Protein AF-A0A924ZSY1-F1 (afdb_monomer_lite)

Radius of gyration: 15.69 Å; chains: 1; bounding box: 46×29×43 Å

Secondary structure (DSSP, 8-state):
-EEEEE----B-TT-HHHHHHHHHHHHHHTTTEEEEEEES--BS----S--TT-HHHHHHHHHHHHHHHTT-EEEEE--SSSTT--HHHHHTTT-EEPPSSEEEEETTEEEEE--SGGG-TT-HHHHHHHHHHT-HHHHHHHHT--

Sequence (146 aa):
MKTLFISDLHLANDQPRLTEGFLALIDRYGSEINTLYILGDWFESWVGDDDDDDPWLNTITEPLKTLKARGVSIWVQHGNRDFVLGQDFLDRFGGQLLPERITLVEHGVSLRIEHGDALCLSDAGYQAFRKMSRDPAWQATALAQP

Foldseek 3Di:
DDEEEEEQLQDDPVCVVSLVVLVVVCVVCLVPAQEYEYAENNHVADQALPPPDPPVLVSNQVSLLVSVVVNRAYEYEYDPRYLRPDVNSVVSNVYYYDDQWDWDQDPNDIDIGHSCLVVVVVPPVSVVVVVQCNDPVSSVVSSPDD

Structure (mmCIF, N/CA/C/O backbone):
data_AF-A0A924ZSY1-F1
#
_entry.id   AF-A0A924ZSY1-F1
#
loop_
_atom_site.group_PDB
_atom_site.id
_atom_site.type_symbol
_atom_site.label_atom_id
_atom_site.label_alt_id
_atom_site.label_comp_id
_atom_site.label_asym_id
_atom_site.label_entity_id
_atom_site.label_seq_id
_atom_site.pdbx_PDB_ins_code
_atom_site.Cartn_x
_atom_site.Cartn_y
_atom_site.Cartn_z
_atom_site.occupancy
_atom_site.B_iso_or_equiv
_atom_site.auth_seq_id
_atom_site.auth_comp_id
_atom_site.auth_asym_id
_atom_site.auth_atom_id
_atom_site.pdbx_PDB_model_num
ATOM 1 N N . MET A 1 1 ? -16.532 2.337 13.299 1.00 75.69 1 MET A N 1
ATOM 2 C CA . MET A 1 1 ? -15.052 2.259 13.313 1.00 75.69 1 MET A CA 1
ATOM 3 C C . MET A 1 1 ? -14.541 2.960 12.060 1.00 75.69 1 MET A C 1
ATOM 5 O O . MET A 1 1 ? -15.334 3.089 11.134 1.00 75.69 1 MET A O 1
ATOM 9 N N . LYS A 1 2 ? -13.304 3.474 12.039 1.00 92.50 2 LYS A N 1
ATOM 10 C CA . LYS A 1 2 ? -12.791 4.245 10.894 1.00 92.50 2 LYS A CA 1
ATOM 11 C C . LYS A 1 2 ? -11.785 3.439 10.076 1.00 92.50 2 LYS A C 1
ATOM 13 O O . LYS A 1 2 ? -10.878 2.831 10.640 1.00 92.50 2 LYS A O 1
ATOM 18 N N . THR A 1 3 ? -11.935 3.529 8.762 1.00 95.19 3 THR A N 1
ATOM 19 C CA . THR A 1 3 ? -10.995 3.021 7.765 1.00 95.19 3 THR A CA 1
ATOM 20 C C . THR A 1 3 ? -10.256 4.210 7.160 1.00 95.19 3 THR A C 1
ATOM 22 O O . THR A 1 3 ? -10.891 5.203 6.799 1.00 95.19 3 THR A O 1
ATOM 25 N N . LEU A 1 4 ? -8.931 4.126 7.069 1.00 97.06 4 LEU A N 1
ATOM 26 C CA . LEU A 1 4 ? -8.082 5.145 6.459 1.00 97.06 4 LEU A CA 1
ATOM 27 C C . LEU A 1 4 ? -7.490 4.613 5.156 1.00 97.06 4 LEU A C 1
ATOM 29 O O . LEU A 1 4 ? -6.920 3.527 5.142 1.00 97.06 4 LEU A O 1
ATOM 33 N N . PHE A 1 5 ? -7.625 5.390 4.086 1.00 97.62 5 PHE A N 1
ATOM 34 C CA . PHE A 1 5 ? -7.031 5.121 2.780 1.00 97.62 5 PHE A CA 1
ATOM 35 C C . PHE A 1 5 ? -5.994 6.207 2.486 1.00 97.62 5 PHE A C 1
ATOM 37 O O . PHE A 1 5 ? -6.306 7.392 2.621 1.00 97.62 5 PHE A O 1
ATOM 44 N N . ILE A 1 6 ? -4.783 5.806 2.107 1.00 98.50 6 ILE A N 1
ATOM 45 C CA . ILE A 1 6 ? -3.685 6.686 1.681 1.00 98.50 6 ILE A CA 1
ATOM 46 C C . ILE A 1 6 ? -3.029 6.109 0.418 1.00 98.50 6 ILE A C 1
ATOM 48 O O . ILE A 1 6 ? -3.098 4.902 0.212 1.00 98.50 6 ILE A O 1
ATOM 52 N N . SER A 1 7 ? -2.398 6.936 -0.409 1.00 98.44 7 SER A N 1
ATOM 53 C CA . SER A 1 7 ? -1.639 6.535 -1.608 1.00 98.44 7 SER A CA 1
ATOM 54 C C . SER A 1 7 ? -0.699 7.664 -2.025 1.00 98.44 7 SER A C 1
ATOM 56 O O . SER A 1 7 ? -0.848 8.780 -1.519 1.00 98.44 7 SER A O 1
ATOM 58 N N . ASP A 1 8 ? 0.230 7.384 -2.942 1.00 98.38 8 ASP A N 1
ATOM 59 C CA . ASP A 1 8 ? 1.069 8.401 -3.599 1.00 98.38 8 ASP A CA 1
ATOM 60 C C . ASP A 1 8 ? 1.885 9.229 -2.589 1.00 98.38 8 ASP A C 1
ATOM 62 O O . ASP A 1 8 ? 1.954 10.461 -2.633 1.00 98.38 8 ASP A O 1
ATOM 66 N N . LEU A 1 9 ? 2.475 8.532 -1.614 1.00 98.38 9 LEU A N 1
ATOM 67 C CA . LEU A 1 9 ? 3.321 9.140 -0.587 1.00 98.38 9 LEU A CA 1
ATOM 68 C C . LEU A 1 9 ? 4.739 9.378 -1.096 1.00 98.38 9 LEU A C 1
ATOM 70 O O . LEU A 1 9 ? 5.374 10.331 -0.645 1.00 98.38 9 LEU A O 1
ATOM 74 N N . HIS A 1 10 ? 5.222 8.515 -1.996 1.00 98.12 10 HIS A N 1
ATOM 75 C CA . HIS A 1 10 ? 6.565 8.588 -2.572 1.00 98.12 10 HIS A CA 1
ATOM 76 C C . HIS A 1 10 ? 7.667 8.696 -1.505 1.00 98.12 10 HIS A C 1
ATOM 78 O O . HIS A 1 10 ? 8.574 9.523 -1.601 1.00 98.12 10 HIS A O 1
ATOM 84 N N . LEU A 1 11 ? 7.574 7.888 -0.443 1.00 98.31 11 LEU A N 1
ATOM 85 C CA . LEU A 1 11 ? 8.559 7.892 0.635 1.00 98.31 11 LEU A CA 1
ATOM 86 C C . LEU A 1 11 ? 9.954 7.575 0.081 1.00 98.31 11 LEU A C 1
ATOM 88 O O . LEU A 1 11 ? 10.140 6.594 -0.640 1.00 98.31 11 LEU A O 1
ATOM 92 N N . ALA A 1 12 ? 10.928 8.407 0.448 1.00 96.06 12 ALA A N 1
ATOM 93 C CA . ALA A 1 12 ? 12.333 8.242 0.100 1.00 96.06 12 ALA A CA 1
ATOM 94 C C . ALA A 1 12 ? 13.227 8.780 1.228 1.00 96.06 12 ALA A C 1
ATOM 96 O O . ALA A 1 12 ? 12.885 9.775 1.879 1.00 96.06 12 ALA A O 1
ATOM 97 N N . ASN A 1 13 ? 14.374 8.136 1.452 1.00 94.25 13 ASN A N 1
ATOM 98 C CA . ASN A 1 13 ? 15.319 8.500 2.515 1.00 94.25 13 ASN A CA 1
ATOM 99 C C . ASN A 1 13 ? 15.901 9.917 2.321 1.00 94.25 13 ASN A C 1
ATOM 101 O O . ASN A 1 13 ? 16.115 10.660 3.277 1.00 94.25 13 ASN A O 1
ATOM 105 N N . ASP A 1 14 ? 16.087 10.339 1.069 1.00 95.56 14 ASP A N 1
ATOM 106 C CA . ASP A 1 14 ? 16.554 11.681 0.703 1.00 95.56 14 ASP A CA 1
ATOM 107 C C . ASP A 1 14 ? 15.450 12.759 0.742 1.00 95.56 14 ASP A C 1
ATOM 109 O O . ASP A 1 14 ? 15.733 13.950 0.584 1.00 95.56 14 ASP A O 1
ATOM 113 N N . GLN A 1 15 ? 14.201 12.370 1.023 1.00 96.00 15 GLN A N 1
ATOM 114 C CA . GLN A 1 15 ? 13.044 13.256 1.173 1.00 96.00 15 GLN A CA 1
ATOM 115 C C . GLN A 1 15 ? 12.402 13.114 2.568 1.00 96.00 15 GLN A C 1
ATOM 117 O O . GLN A 1 15 ? 11.226 12.753 2.692 1.00 96.00 15 GLN A O 1
ATOM 122 N N . PRO A 1 16 ? 13.126 13.453 3.655 1.00 96.00 16 PRO A N 1
ATOM 123 C CA . PRO A 1 16 ? 12.701 13.183 5.033 1.00 96.00 16 PRO A CA 1
ATOM 124 C C . PRO A 1 16 ? 11.337 13.786 5.384 1.00 96.00 16 PRO A C 1
ATOM 126 O O . PRO A 1 16 ? 10.556 13.174 6.109 1.00 96.00 16 PRO A O 1
ATOM 129 N N . ARG A 1 17 ? 10.990 14.937 4.794 1.00 97.94 17 ARG A N 1
ATOM 130 C CA . ARG A 1 17 ? 9.693 15.599 4.994 1.00 97.94 17 ARG A CA 1
ATOM 131 C C . ARG A 1 17 ? 8.495 14.709 4.627 1.00 97.94 17 ARG A C 1
ATOM 133 O O . ARG A 1 17 ? 7.443 14.836 5.251 1.00 97.94 17 ARG A O 1
ATOM 140 N N . LEU A 1 18 ? 8.623 13.840 3.620 1.00 97.94 18 LEU A N 1
ATOM 141 C CA . LEU A 1 18 ? 7.545 12.923 3.225 1.00 97.94 18 LEU A CA 1
ATOM 142 C C . LEU A 1 18 ? 7.341 11.842 4.290 1.00 97.94 18 LEU A C 1
ATOM 144 O O . LEU A 1 18 ? 6.211 11.589 4.707 1.00 97.94 18 LEU A O 1
ATOM 148 N N . THR A 1 19 ? 8.445 11.298 4.809 1.00 98.12 19 THR A N 1
ATOM 149 C CA . THR A 1 19 ? 8.424 10.349 5.931 1.00 98.12 19 THR A CA 1
ATOM 150 C C . THR A 1 19 ? 7.825 11.005 7.176 1.00 98.12 19 THR A C 1
ATOM 152 O O . THR A 1 19 ? 6.895 10.465 7.765 1.00 98.12 19 THR A O 1
ATOM 155 N N . GLU A 1 20 ? 8.257 12.215 7.537 1.00 98.31 20 GLU A N 1
ATOM 156 C CA . GLU A 1 20 ? 7.688 12.977 8.658 1.00 98.31 20 GLU A CA 1
ATOM 157 C C . GLU A 1 20 ? 6.179 13.215 8.502 1.00 98.31 20 GLU A C 1
ATOM 159 O O . GLU A 1 20 ? 5.425 13.076 9.465 1.00 98.31 20 GLU A O 1
ATOM 164 N N . GLY A 1 21 ? 5.718 13.538 7.289 1.00 98.50 21 GLY A N 1
ATOM 165 C CA . GLY A 1 21 ? 4.296 13.708 6.987 1.00 98.50 21 GLY A CA 1
ATOM 166 C C . GLY A 1 21 ? 3.491 12.423 7.190 1.00 98.50 21 GLY A C 1
ATOM 167 O O . GLY A 1 21 ? 2.420 12.459 7.801 1.00 98.50 21 GLY A O 1
ATOM 168 N N . PHE A 1 22 ? 4.023 11.286 6.736 1.00 98.62 22 PHE A N 1
ATOM 169 C CA . PHE A 1 22 ? 3.429 9.972 6.978 1.00 98.62 22 PHE A CA 1
ATOM 170 C C . PHE A 1 22 ? 3.353 9.654 8.476 1.00 98.62 22 PHE A C 1
ATOM 172 O O . PHE A 1 22 ? 2.284 9.304 8.977 1.00 98.62 22 PHE A O 1
ATOM 179 N N . LEU A 1 23 ? 4.447 9.854 9.213 1.00 98.50 23 LEU A N 1
ATOM 180 C CA . LEU A 1 23 ? 4.499 9.617 10.657 1.00 98.50 23 LEU A CA 1
ATOM 181 C C . LEU A 1 23 ? 3.511 10.503 11.422 1.00 98.50 23 LEU A C 1
ATOM 183 O O . LEU A 1 23 ? 2.783 10.011 12.283 1.00 98.50 23 LEU A O 1
ATOM 187 N N . ALA A 1 24 ? 3.419 11.787 11.070 1.00 98.50 24 ALA A N 1
ATOM 188 C CA . ALA A 1 24 ? 2.460 12.713 11.667 1.00 98.50 24 ALA A CA 1
ATOM 189 C C . ALA A 1 24 ? 1.001 12.308 11.387 1.00 98.50 24 ALA A C 1
ATOM 191 O O . ALA A 1 24 ? 0.125 12.494 12.232 1.00 98.50 24 ALA A O 1
ATOM 192 N N . LEU A 1 25 ? 0.722 11.738 10.212 1.00 97.94 25 LEU A N 1
ATOM 193 C CA . LEU A 1 25 ? -0.593 11.199 9.869 1.00 97.94 25 LEU A CA 1
ATOM 194 C C . LEU A 1 25 ? -0.924 9.949 10.702 1.00 9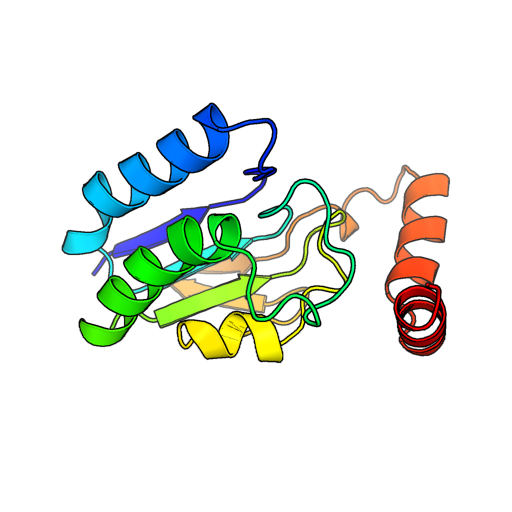7.94 25 LEU A C 1
ATOM 196 O O . LEU A 1 25 ? -2.042 9.854 11.221 1.00 97.94 25 LEU A O 1
ATOM 200 N N . ILE A 1 26 ? 0.033 9.031 10.879 1.00 98.12 26 ILE A N 1
ATOM 201 C CA . ILE A 1 26 ? -0.130 7.850 11.741 1.00 98.12 26 ILE A CA 1
ATOM 202 C C . ILE A 1 26 ? -0.338 8.251 13.204 1.00 98.12 26 ILE A C 1
ATOM 204 O O . ILE A 1 26 ? -1.244 7.721 13.842 1.00 98.12 26 ILE A O 1
ATOM 208 N N . ASP A 1 27 ? 0.430 9.206 13.725 1.00 97.50 27 ASP A N 1
ATOM 209 C CA . ASP A 1 27 ? 0.255 9.723 15.087 1.00 97.50 27 ASP A CA 1
ATOM 210 C C . ASP A 1 27 ? -1.142 10.335 15.276 1.00 97.50 27 ASP A C 1
ATOM 212 O O . ASP A 1 27 ? -1.879 9.988 16.203 1.00 97.50 27 ASP A O 1
ATOM 216 N N . ARG A 1 28 ? -1.566 11.171 14.320 1.00 96.94 28 ARG A N 1
ATOM 217 C CA . ARG A 1 28 ? -2.847 11.879 14.381 1.00 96.94 28 ARG A CA 1
ATOM 218 C C . ARG A 1 28 ? -4.058 10.952 14.347 1.00 96.94 28 ARG A C 1
ATOM 220 O O . ARG A 1 28 ? -4.998 11.169 15.105 1.00 96.94 28 ARG A O 1
ATOM 227 N N . TYR A 1 29 ? -4.081 9.974 13.442 1.00 96.38 29 TYR A N 1
ATOM 228 C CA . TYR A 1 29 ? -5.281 9.163 13.189 1.00 96.38 29 TYR A CA 1
ATOM 229 C C . TYR A 1 29 ? -5.179 7.729 13.700 1.00 96.38 29 TYR A C 1
ATOM 231 O O . TYR A 1 29 ? -6.198 7.050 13.826 1.00 96.38 29 TYR A O 1
ATOM 239 N N . GLY A 1 30 ? -3.978 7.253 14.025 1.00 95.50 30 GLY A N 1
ATOM 240 C CA . GLY A 1 30 ? -3.729 5.861 14.382 1.00 95.50 30 GLY A CA 1
ATOM 241 C C . GLY A 1 30 ? -4.547 5.383 15.578 1.00 95.50 30 GLY A C 1
ATOM 242 O O . GLY A 1 30 ? -4.891 4.203 15.659 1.00 95.50 30 GLY A O 1
ATOM 243 N N . SER A 1 31 ? -4.894 6.273 16.514 1.00 95.44 31 SER A N 1
ATOM 244 C CA . SER A 1 31 ? -5.734 5.941 17.674 1.00 95.44 31 SER A CA 1
ATOM 245 C C . SER A 1 31 ? -7.207 5.670 17.320 1.00 95.44 31 SER A C 1
ATOM 247 O O . SER A 1 31 ? -7.898 4.981 18.068 1.00 95.44 31 SER A O 1
ATOM 249 N N . GLU A 1 32 ? -7.675 6.144 16.163 1.00 96.38 32 GLU A N 1
ATOM 250 C CA . GLU A 1 32 ? -9.093 6.172 15.785 1.00 96.38 32 GLU A CA 1
ATOM 251 C C . GLU A 1 32 ? -9.485 5.129 14.726 1.00 96.38 32 GLU A C 1
ATOM 253 O O . GLU A 1 32 ? -10.678 4.900 14.489 1.00 96.38 32 GLU A O 1
ATOM 258 N N . ILE A 1 33 ? -8.498 4.523 14.063 1.00 97.38 33 ILE A N 1
ATOM 259 C CA . ILE A 1 33 ? -8.709 3.610 12.937 1.00 97.38 33 ILE A CA 1
ATOM 260 C C . ILE A 1 33 ? -8.652 2.146 13.370 1.00 97.38 33 ILE A C 1
ATOM 262 O O . ILE A 1 33 ? -7.949 1.787 14.311 1.00 97.38 33 ILE A O 1
ATOM 266 N N . ASN A 1 34 ? -9.386 1.295 12.655 1.00 97.00 34 ASN A N 1
ATOM 267 C CA . ASN A 1 34 ? -9.261 -0.162 12.748 1.00 97.00 34 ASN A CA 1
ATOM 268 C C . ASN A 1 34 ? -8.604 -0.772 11.502 1.00 97.00 34 ASN A C 1
ATOM 270 O O . ASN A 1 34 ? -8.168 -1.917 11.546 1.00 97.00 34 ASN A O 1
ATOM 274 N N . THR A 1 35 ? -8.540 -0.015 10.405 1.00 97.56 35 THR A N 1
ATOM 275 C CA . THR A 1 35 ? -8.029 -0.484 9.122 1.00 97.56 35 THR A CA 1
ATOM 276 C C . THR A 1 35 ? -7.280 0.643 8.424 1.00 97.56 35 THR A C 1
ATOM 278 O O . THR A 1 35 ? -7.791 1.761 8.326 1.00 97.56 35 THR A O 1
ATOM 281 N N . LEU A 1 36 ? -6.085 0.335 7.932 1.00 98.44 36 LEU A N 1
ATOM 282 C CA . LEU A 1 36 ? -5.257 1.187 7.091 1.00 98.44 36 LEU A CA 1
ATOM 283 C C . LEU A 1 36 ? -5.077 0.504 5.733 1.00 98.44 36 LEU A C 1
ATOM 285 O O . LEU A 1 36 ? -4.611 -0.630 5.671 1.00 98.44 36 LEU A O 1
ATOM 289 N N . TYR A 1 37 ? -5.423 1.208 4.665 1.00 98.44 37 TYR A N 1
ATOM 290 C CA . TYR A 1 37 ? -5.138 0.834 3.287 1.00 98.44 37 TYR A CA 1
ATOM 291 C C . TYR A 1 37 ? -4.100 1.797 2.708 1.00 98.44 37 TYR A C 1
ATOM 293 O O . TYR A 1 37 ? -4.319 3.009 2.709 1.00 98.44 37 TYR A O 1
ATOM 301 N N . ILE A 1 38 ? -3.002 1.251 2.196 1.00 98.69 38 ILE A N 1
ATOM 302 C CA . ILE A 1 38 ? -1.957 1.962 1.456 1.00 98.69 38 ILE A CA 1
ATOM 303 C C . ILE A 1 38 ? -2.082 1.537 -0.011 1.00 98.69 38 ILE A C 1
ATOM 305 O O . ILE A 1 38 ? -1.798 0.392 -0.345 1.00 98.69 38 ILE A O 1
ATOM 309 N N . LEU A 1 39 ? -2.597 2.412 -0.873 1.00 98.38 39 LEU A N 1
ATOM 310 C CA . LEU A 1 39 ? -3.083 2.082 -2.217 1.00 98.38 39 LEU A CA 1
ATOM 311 C C . LEU A 1 39 ? -2.083 2.435 -3.329 1.00 98.38 39 LEU A C 1
ATOM 313 O O . LEU A 1 39 ? -2.428 3.107 -4.301 1.00 98.38 39 LE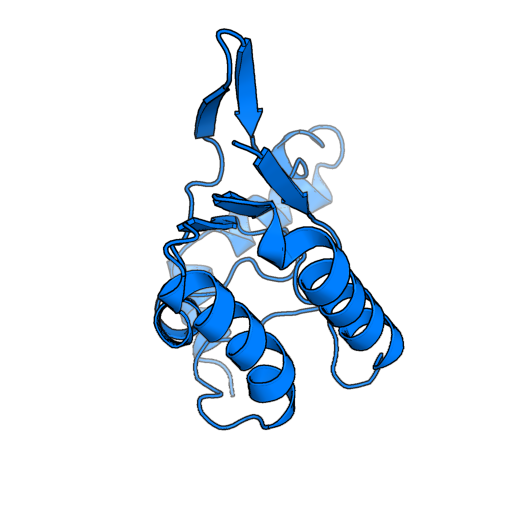U A O 1
ATOM 317 N N . GLY A 1 40 ? -0.851 1.958 -3.178 1.00 98.12 40 GLY A N 1
ATOM 318 C CA . GLY A 1 40 ? 0.217 2.122 -4.160 1.00 98.12 40 GLY A CA 1
ATOM 319 C C . GLY A 1 40 ? 0.999 3.423 -4.046 1.00 98.12 40 GLY A C 1
ATOM 320 O O . GLY A 1 40 ? 0.561 4.381 -3.398 1.00 98.12 40 GLY A O 1
ATOM 321 N N . ASP A 1 41 ? 2.182 3.407 -4.662 1.00 98.38 41 ASP A N 1
ATOM 322 C CA . ASP A 1 41 ? 3.167 4.492 -4.658 1.00 98.38 41 ASP A CA 1
ATOM 323 C C . ASP A 1 41 ? 3.445 4.981 -3.224 1.00 98.38 41 ASP A C 1
ATOM 325 O O . ASP A 1 41 ? 3.521 6.173 -2.912 1.00 98.38 41 ASP A O 1
ATOM 329 N N . TRP A 1 42 ? 3.578 4.013 -2.312 1.00 98.38 42 TRP A N 1
ATOM 330 C CA . TRP A 1 42 ? 3.984 4.259 -0.938 1.00 98.38 42 TRP A CA 1
ATOM 331 C C . TRP A 1 42 ? 5.427 4.750 -0.903 1.00 98.38 42 TRP A C 1
ATOM 333 O O . TRP A 1 42 ? 5.718 5.739 -0.233 1.00 98.38 42 TRP A O 1
ATOM 343 N N . PHE A 1 43 ? 6.298 4.108 -1.678 1.00 98.19 43 PHE A N 1
ATOM 344 C CA . PHE A 1 43 ? 7.701 4.477 -1.842 1.00 98.19 43 PHE A CA 1
ATOM 345 C C . PHE A 1 43 ? 7.952 5.113 -3.214 1.00 98.19 43 PHE A C 1
ATOM 347 O O . PHE A 1 43 ? 7.259 4.813 -4.186 1.00 98.19 43 PHE A O 1
ATOM 354 N N . GLU A 1 44 ? 8.948 5.999 -3.308 1.00 97.06 44 GLU A N 1
ATOM 355 C CA . GLU A 1 44 ? 9.315 6.634 -4.589 1.00 97.06 44 GLU A CA 1
ATOM 356 C C . GLU A 1 44 ? 9.879 5.626 -5.604 1.00 97.06 44 GLU A C 1
ATOM 358 O O . GLU A 1 44 ? 9.703 5.773 -6.819 1.00 97.06 44 GLU A O 1
ATOM 363 N N . SER A 1 45 ? 10.521 4.578 -5.097 1.00 93.94 45 SER A N 1
ATOM 364 C CA . SER A 1 45 ? 10.894 3.374 -5.828 1.00 93.94 45 SER A CA 1
ATOM 365 C C . SER A 1 45 ? 11.038 2.207 -4.851 1.00 93.94 45 SER A C 1
ATOM 367 O O . SER A 1 45 ? 11.338 2.407 -3.674 1.00 93.94 45 SER A O 1
ATOM 369 N N . TRP A 1 46 ? 10.842 0.985 -5.344 1.00 94.56 46 TRP A N 1
ATOM 370 C CA . TRP A 1 46 ? 11.158 -0.237 -4.607 1.00 94.56 46 TRP A CA 1
ATOM 371 C C . TRP A 1 46 ? 11.990 -1.162 -5.488 1.00 94.56 46 TRP A C 1
ATOM 373 O O . TRP A 1 46 ? 11.619 -1.405 -6.637 1.00 94.56 46 TRP A O 1
ATOM 383 N N . VAL A 1 47 ? 13.121 -1.641 -4.972 1.00 88.31 47 VAL A N 1
ATOM 384 C CA . VAL A 1 47 ? 14.084 -2.459 -5.734 1.00 88.31 47 VAL A CA 1
ATOM 385 C C . VAL A 1 47 ? 14.132 -3.916 -5.286 1.00 88.31 47 VAL A C 1
ATOM 387 O O . VAL A 1 47 ? 14.795 -4.711 -5.937 1.00 88.31 47 VAL A O 1
ATOM 390 N N . GLY A 1 48 ? 13.396 -4.272 -4.235 1.00 89.31 48 GLY A N 1
ATOM 391 C CA . GLY A 1 48 ? 13.410 -5.599 -3.634 1.00 89.31 48 GLY A CA 1
ATOM 392 C C . GLY A 1 48 ? 13.179 -5.515 -2.131 1.00 89.31 48 GLY A C 1
ATOM 393 O O . GLY A 1 48 ? 13.296 -4.445 -1.536 1.00 89.31 48 GLY A O 1
ATOM 394 N N . ASP A 1 49 ? 12.804 -6.641 -1.531 1.00 88.44 49 ASP A N 1
ATOM 395 C CA . ASP A 1 49 ? 12.603 -6.761 -0.081 1.00 88.44 49 ASP A CA 1
ATOM 396 C C . ASP A 1 49 ? 13.899 -7.134 0.661 1.00 88.44 49 ASP A C 1
ATOM 398 O O . ASP A 1 49 ? 13.889 -7.265 1.878 1.00 88.44 49 ASP A O 1
ATOM 402 N N . ASP A 1 50 ? 15.008 -7.308 -0.058 1.00 81.38 50 ASP A N 1
ATOM 403 C CA . ASP A 1 50 ? 16.288 -7.833 0.424 1.00 81.38 50 ASP A CA 1
ATOM 404 C C . ASP A 1 50 ? 17.083 -6.872 1.327 1.00 81.38 50 ASP A C 1
ATOM 406 O O . ASP A 1 50 ? 18.106 -7.264 1.894 1.00 81.38 50 ASP A O 1
ATOM 410 N N . ASP A 1 51 ? 16.597 -5.645 1.530 1.00 74.62 51 ASP A N 1
ATOM 411 C CA . ASP A 1 51 ? 17.158 -4.689 2.490 1.00 74.62 51 ASP A CA 1
ATOM 412 C C . ASP A 1 51 ? 16.515 -4.833 3.885 1.00 74.62 51 ASP A C 1
ATOM 414 O O . ASP A 1 51 ? 15.712 -4.016 4.366 1.00 74.62 51 ASP A O 1
ATOM 418 N N . ASP A 1 52 ? 16.855 -5.941 4.546 1.00 64.81 52 ASP A N 1
ATOM 419 C CA . ASP A 1 52 ? 16.304 -6.303 5.855 1.00 64.81 52 ASP A CA 1
ATOM 420 C C . ASP A 1 52 ? 16.717 -5.332 6.983 1.00 64.81 52 ASP A C 1
ATOM 422 O O . ASP A 1 52 ? 15.989 -5.194 7.972 1.00 64.81 52 ASP A O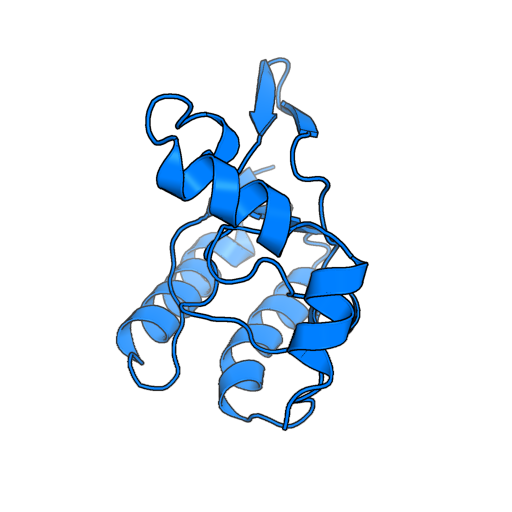 1
ATOM 426 N N . ASP A 1 53 ? 17.822 -4.593 6.820 1.00 72.44 53 ASP A N 1
ATOM 427 C CA . ASP A 1 53 ? 18.475 -3.834 7.897 1.00 72.44 53 ASP A CA 1
ATOM 428 C C . ASP A 1 53 ? 18.536 -2.305 7.691 1.00 72.44 53 ASP A C 1
ATOM 430 O O . ASP A 1 53 ? 19.164 -1.618 8.504 1.00 72.44 53 ASP A O 1
ATOM 434 N N . ASP A 1 54 ? 17.855 -1.726 6.691 1.00 89.12 54 ASP A N 1
ATOM 435 C CA . ASP A 1 54 ? 17.825 -0.263 6.513 1.00 89.12 54 ASP A CA 1
ATOM 436 C C . ASP A 1 54 ? 17.190 0.461 7.733 1.00 89.12 54 ASP A C 1
ATOM 438 O O . ASP A 1 54 ? 15.982 0.330 8.003 1.00 89.12 54 ASP A O 1
ATOM 442 N N . PRO A 1 55 ? 17.960 1.288 8.479 1.00 92.88 55 PRO A N 1
ATOM 443 C CA . PRO A 1 55 ? 17.438 2.065 9.599 1.00 92.88 55 PRO A CA 1
ATOM 444 C C . PRO A 1 55 ? 16.312 3.028 9.209 1.00 92.88 55 PRO A C 1
ATOM 446 O O . PRO A 1 55 ? 15.440 3.297 10.038 1.00 92.88 55 PRO A O 1
ATOM 449 N N . TRP A 1 56 ? 16.301 3.543 7.977 1.00 95.19 56 TRP A N 1
ATOM 450 C CA . TRP A 1 56 ? 15.236 4.418 7.493 1.00 95.19 56 TRP A CA 1
ATOM 451 C C . TRP A 1 56 ? 13.914 3.655 7.360 1.00 95.19 56 TRP A C 1
ATOM 453 O O . TRP A 1 56 ? 12.896 4.113 7.888 1.00 95.19 56 TRP A O 1
ATOM 463 N N . LEU A 1 57 ? 13.922 2.449 6.787 1.00 95.69 57 LEU A N 1
ATOM 464 C CA . LEU A 1 57 ? 12.732 1.591 6.717 1.00 95.69 57 LEU A CA 1
ATOM 465 C C . LEU A 1 57 ? 12.209 1.209 8.111 1.00 95.69 57 LEU A C 1
ATOM 467 O O . LEU A 1 57 ? 10.997 1.111 8.326 1.00 95.69 57 LEU A O 1
ATOM 471 N N . ASN A 1 58 ? 13.092 1.074 9.103 1.00 94.69 58 ASN A N 1
ATOM 472 C CA . ASN A 1 58 ? 12.675 0.864 10.492 1.00 94.69 58 ASN A CA 1
ATOM 473 C C . ASN A 1 58 ? 11.876 2.055 11.051 1.00 94.69 58 ASN A C 1
ATOM 475 O O . ASN A 1 58 ? 10.888 1.846 11.755 1.00 94.69 58 ASN A O 1
ATOM 479 N N . THR A 1 59 ? 12.204 3.299 10.676 1.00 96.56 59 THR A N 1
ATOM 480 C CA . THR A 1 59 ? 11.408 4.473 11.093 1.00 96.56 59 THR A CA 1
ATOM 481 C C . THR A 1 59 ? 9.961 4.424 10.593 1.00 96.56 59 THR A C 1
ATOM 483 O O . THR A 1 59 ? 9.063 4.935 11.260 1.00 96.56 59 THR A O 1
ATOM 486 N N . ILE A 1 60 ? 9.728 3.769 9.453 1.00 97.31 60 ILE A N 1
ATOM 487 C CA . ILE A 1 60 ? 8.419 3.627 8.808 1.00 97.31 60 ILE A CA 1
ATOM 488 C C . ILE A 1 60 ? 7.652 2.427 9.380 1.00 97.31 60 ILE A C 1
ATOM 490 O O . ILE A 1 60 ? 6.449 2.520 9.634 1.00 97.31 60 ILE A O 1
ATOM 494 N N . THR A 1 61 ? 8.333 1.302 9.611 1.00 97.12 61 THR A N 1
ATOM 495 C CA . THR A 1 61 ? 7.693 0.045 10.033 1.00 97.12 61 THR A CA 1
ATOM 496 C C . THR A 1 61 ? 7.359 -0.013 11.528 1.00 97.12 61 THR A C 1
ATOM 498 O O . THR A 1 61 ? 6.341 -0.604 11.890 1.00 97.12 61 THR A O 1
ATOM 501 N N . GLU A 1 62 ? 8.126 0.628 12.417 1.00 97.44 62 GLU A N 1
ATOM 502 C CA . GLU A 1 62 ? 7.858 0.612 13.870 1.00 97.44 62 GLU A CA 1
ATOM 503 C C . GLU A 1 62 ? 6.482 1.199 14.277 1.00 97.44 62 GLU A C 1
ATOM 505 O O . GLU A 1 62 ? 5.738 0.563 15.040 1.00 97.44 62 GLU A O 1
ATOM 510 N N . PRO A 1 63 ? 6.046 2.357 13.746 1.00 98.19 63 PRO A N 1
ATOM 511 C CA . PRO A 1 63 ? 4.687 2.853 13.974 1.00 98.19 63 PRO A CA 1
ATOM 512 C C . PRO A 1 63 ? 3.607 1.883 13.476 1.00 98.19 63 PRO A C 1
ATOM 514 O O . PRO A 1 63 ? 2.579 1.706 14.133 1.00 98.19 63 PRO A O 1
ATOM 517 N N . LEU A 1 64 ? 3.842 1.210 12.345 1.00 98.44 64 LEU A N 1
ATOM 518 C CA . LEU A 1 64 ? 2.908 0.229 11.790 1.00 98.44 64 LEU A CA 1
ATOM 519 C C . LEU A 1 64 ? 2.810 -1.028 12.661 1.00 98.44 64 LEU A C 1
ATOM 521 O O . LEU A 1 64 ? 1.699 -1.499 12.910 1.00 98.44 64 LEU A O 1
ATOM 525 N N . LYS A 1 65 ? 3.927 -1.511 13.225 1.00 98.44 65 LYS A N 1
ATOM 526 C CA . LYS A 1 65 ? 3.924 -2.572 14.251 1.00 98.44 65 LYS A CA 1
ATOM 527 C C . LYS A 1 65 ? 3.063 -2.177 15.449 1.00 98.44 65 LYS A C 1
ATOM 529 O O . LYS A 1 65 ? 2.267 -2.980 15.936 1.00 98.44 65 LYS A O 1
ATOM 534 N N . THR A 1 66 ? 3.162 -0.923 15.892 1.00 98.12 66 THR A N 1
ATOM 535 C CA . THR A 1 66 ? 2.352 -0.398 17.003 1.00 98.12 66 THR A CA 1
ATOM 536 C C . THR A 1 66 ? 0.856 -0.384 16.667 1.00 98.12 66 THR A C 1
ATOM 538 O O . THR A 1 66 ? 0.031 -0.766 17.502 1.00 98.12 66 THR A O 1
ATOM 541 N N . LEU A 1 67 ? 0.480 0.003 15.443 1.00 98.31 67 LEU A N 1
ATOM 542 C CA . LEU A 1 67 ? -0.906 -0.105 14.975 1.00 98.31 67 LEU A CA 1
ATOM 543 C C . LEU A 1 67 ? -1.376 -1.563 14.944 1.00 98.31 67 LEU A C 1
ATOM 545 O O . LEU A 1 67 ? -2.445 -1.880 15.473 1.00 98.31 67 LEU A O 1
ATOM 549 N N . LYS A 1 68 ? -0.564 -2.464 14.383 1.00 98.38 68 LYS A N 1
ATOM 550 C CA . LYS A 1 68 ? -0.881 -3.891 14.292 1.00 98.38 68 LYS A CA 1
ATOM 551 C C . LYS A 1 68 ? -1.092 -4.522 15.666 1.00 98.38 68 LYS A C 1
ATOM 553 O O . LYS A 1 68 ? -2.072 -5.238 15.859 1.00 98.38 68 LYS A O 1
ATOM 558 N N . ALA A 1 69 ? -0.234 -4.209 16.639 1.00 98.00 69 ALA A N 1
ATOM 559 C CA . ALA A 1 69 ? -0.346 -4.683 18.020 1.00 98.00 69 ALA A CA 1
ATOM 560 C C . ALA A 1 69 ? -1.655 -4.243 18.702 1.00 98.00 69 ALA A C 1
ATOM 562 O O . ALA A 1 69 ? -2.164 -4.931 19.584 1.00 98.00 69 ALA A O 1
ATOM 563 N N . ARG A 1 70 ? -2.237 -3.120 18.264 1.00 96.81 70 ARG A N 1
ATOM 564 C CA . ARG A 1 70 ? -3.550 -2.635 18.718 1.00 96.81 70 ARG A CA 1
ATOM 565 C C . ARG A 1 70 ? -4.733 -3.262 17.971 1.00 96.81 70 ARG A C 1
ATOM 567 O O . ARG A 1 70 ? -5.876 -2.924 18.267 1.00 96.81 70 ARG A O 1
ATOM 574 N N . GLY A 1 71 ? -4.475 -4.164 17.026 1.00 97.94 71 GLY A N 1
ATOM 575 C CA . GLY A 1 71 ? -5.492 -4.852 16.235 1.00 97.94 71 GLY A CA 1
ATOM 576 C C . GLY A 1 71 ? -5.883 -4.141 14.940 1.00 97.94 71 GLY A C 1
ATOM 577 O O . GLY A 1 71 ? -6.900 -4.503 14.355 1.00 97.94 71 GLY A O 1
ATOM 578 N N . VAL A 1 72 ? -5.112 -3.147 14.482 1.00 98.50 72 VAL A N 1
ATOM 579 C CA . VAL A 1 72 ? -5.359 -2.497 13.186 1.00 98.50 72 VAL A CA 1
ATOM 580 C C . VAL A 1 72 ? -4.978 -3.446 12.047 1.00 98.50 72 VAL A C 1
ATOM 582 O O . VAL A 1 72 ? -3.865 -3.975 12.011 1.00 98.50 72 VAL A O 1
ATOM 585 N N . SER A 1 73 ? -5.887 -3.652 11.097 1.00 98.38 73 SER A N 1
ATOM 586 C CA . SER A 1 73 ? -5.593 -4.345 9.839 1.00 98.38 73 SER A CA 1
ATOM 587 C C . SER A 1 73 ? -4.866 -3.400 8.885 1.00 98.38 73 SER A C 1
ATOM 589 O O . SER A 1 73 ? -5.329 -2.286 8.658 1.00 98.38 73 SER A O 1
ATOM 591 N N . ILE A 1 74 ? -3.737 -3.832 8.325 1.00 98.75 74 ILE A N 1
ATOM 592 C CA . ILE A 1 74 ? -2.924 -3.020 7.414 1.00 98.75 74 ILE A CA 1
ATOM 593 C C . ILE A 1 74 ? -2.849 -3.747 6.079 1.00 98.75 74 ILE A C 1
ATOM 595 O O . ILE A 1 74 ? -2.400 -4.891 6.017 1.00 98.75 74 ILE A O 1
ATOM 599 N N . TRP A 1 75 ? -3.301 -3.075 5.032 1.00 98.62 75 TRP A N 1
ATOM 600 C CA . TRP A 1 75 ? -3.385 -3.601 3.682 1.00 98.62 75 TRP A CA 1
ATOM 601 C C . TRP A 1 75 ? -2.590 -2.712 2.745 1.00 98.62 75 TRP A C 1
ATOM 603 O O . TRP A 1 75 ? -2.726 -1.490 2.799 1.00 98.62 75 TRP A O 1
ATOM 613 N N . VAL A 1 76 ? -1.788 -3.315 1.879 1.00 98.69 76 VAL A N 1
ATOM 614 C CA . VAL A 1 76 ? -0.945 -2.587 0.930 1.00 98.69 76 VAL A CA 1
ATOM 615 C C . VAL A 1 76 ? -1.257 -3.073 -0.472 1.00 98.69 76 VAL A C 1
ATOM 617 O O . VAL A 1 76 ? -1.355 -4.269 -0.703 1.00 98.69 76 VAL A O 1
ATOM 620 N N . GLN A 1 77 ? -1.454 -2.159 -1.407 1.00 98.19 77 GLN A N 1
ATOM 621 C CA . GLN A 1 77 ? -1.588 -2.445 -2.827 1.00 98.19 77 GLN A CA 1
ATOM 622 C C . GLN A 1 77 ? -0.378 -1.859 -3.546 1.00 98.19 77 GLN A C 1
ATOM 624 O O . GLN A 1 77 ? 0.123 -0.812 -3.149 1.00 98.19 77 GLN A O 1
ATOM 629 N N . HIS A 1 78 ? 0.083 -2.527 -4.599 1.00 98.25 78 HIS A N 1
ATOM 630 C CA . HIS A 1 78 ? 1.142 -2.001 -5.457 1.00 98.25 78 HIS A CA 1
ATOM 631 C C . HIS A 1 78 ? 0.692 -0.774 -6.236 1.00 98.25 78 HIS A C 1
ATOM 633 O O . HIS A 1 78 ? -0.402 -0.771 -6.808 1.00 98.25 78 HIS A O 1
ATOM 639 N N . GLY A 1 79 ? 1.585 0.201 -6.347 1.00 97.81 79 GLY A N 1
ATOM 640 C CA . GLY A 1 79 ? 1.510 1.254 -7.343 1.00 97.81 79 GLY A CA 1
ATOM 641 C C . GLY A 1 79 ? 2.328 0.923 -8.586 1.00 97.81 79 GLY A C 1
ATOM 642 O O . GLY A 1 79 ? 2.559 -0.248 -8.921 1.00 97.81 79 GLY A O 1
ATOM 643 N N . ASN A 1 80 ? 2.745 1.959 -9.304 1.00 96.75 80 ASN A N 1
ATOM 644 C CA . ASN A 1 80 ? 3.626 1.845 -10.463 1.00 96.75 80 ASN A CA 1
ATOM 645 C C . ASN A 1 80 ? 5.094 2.157 -10.149 1.00 96.75 80 ASN A C 1
ATOM 647 O O . ASN A 1 80 ? 5.930 2.042 -11.047 1.00 96.75 80 ASN A O 1
ATOM 651 N N . ARG A 1 81 ? 5.420 2.527 -8.907 1.00 95.75 81 ARG A N 1
ATOM 652 C CA . ARG A 1 81 ? 6.799 2.743 -8.430 1.00 95.75 81 ARG A CA 1
ATOM 653 C C . ARG A 1 81 ? 7.322 1.645 -7.519 1.00 95.75 81 ARG A C 1
ATOM 655 O O . ARG A 1 81 ? 8.520 1.377 -7.506 1.00 95.75 81 ARG A O 1
ATOM 662 N N . ASP A 1 82 ? 6.420 0.988 -6.806 1.00 96.06 82 ASP A N 1
ATOM 663 C CA . ASP A 1 82 ? 6.698 -0.025 -5.789 1.00 96.06 82 ASP A CA 1
ATOM 664 C C . ASP A 1 82 ? 6.060 -1.385 -6.133 1.00 96.06 82 ASP A C 1
ATOM 666 O O . ASP A 1 82 ? 5.711 -2.182 -5.269 1.00 96.06 82 ASP A O 1
ATOM 670 N N . PHE A 1 83 ? 5.924 -1.687 -7.428 1.00 94.62 83 PHE A N 1
ATOM 671 C CA . PHE A 1 83 ? 5.266 -2.898 -7.948 1.00 94.62 83 PHE A CA 1
ATOM 672 C C . PHE A 1 83 ? 6.015 -4.218 -7.702 1.00 94.62 83 PHE A C 1
ATOM 674 O O . PHE A 1 83 ? 5.495 -5.279 -8.057 1.00 94.62 83 PHE A O 1
ATOM 681 N N . VAL A 1 84 ? 7.227 -4.161 -7.143 1.00 95.25 84 VAL A N 1
ATOM 682 C CA . VAL A 1 84 ? 7.992 -5.337 -6.690 1.00 95.25 84 VAL A CA 1
ATOM 683 C C . VAL A 1 84 ? 8.043 -5.461 -5.165 1.00 95.25 84 VAL A C 1
ATOM 685 O O . VAL A 1 84 ? 8.721 -6.350 -4.668 1.00 95.25 84 VAL A O 1
ATOM 688 N N . LEU A 1 85 ? 7.323 -4.605 -4.424 1.00 95.56 85 LEU A N 1
ATOM 689 C CA . LEU A 1 85 ? 7.176 -4.710 -2.969 1.00 95.56 85 LEU A CA 1
ATOM 690 C C . LEU A 1 85 ? 6.579 -6.068 -2.594 1.00 95.56 85 LEU A C 1
ATOM 692 O O . LEU A 1 85 ? 5.445 -6.380 -2.961 1.00 95.56 85 LEU A O 1
ATOM 696 N N . GLY A 1 86 ? 7.336 -6.900 -1.899 1.00 95.19 86 GLY A N 1
ATOM 697 C CA . GLY A 1 86 ? 6.926 -8.257 -1.574 1.00 95.19 86 GLY A CA 1
ATOM 698 C C . GLY A 1 86 ? 6.166 -8.354 -0.255 1.00 95.19 86 GLY A C 1
ATOM 699 O O . GLY A 1 86 ? 5.986 -7.391 0.491 1.00 95.19 86 GLY A O 1
ATOM 700 N N . GLN A 1 87 ? 5.673 -9.562 0.023 1.00 96.25 87 GLN A N 1
ATOM 701 C CA . GLN A 1 87 ? 5.043 -9.873 1.306 1.00 96.25 87 GLN A CA 1
ATOM 702 C C . GLN A 1 87 ? 6.083 -9.974 2.435 1.00 96.25 87 GLN A C 1
ATOM 704 O O . GLN A 1 87 ? 5.730 -9.711 3.582 1.00 96.25 87 GLN A O 1
ATOM 709 N N . ASP A 1 88 ? 7.346 -10.272 2.119 1.00 94.94 88 ASP A N 1
ATOM 710 C CA . ASP A 1 88 ? 8.423 -10.422 3.103 1.00 94.94 88 ASP A CA 1
ATOM 711 C C . ASP A 1 88 ? 8.667 -9.098 3.849 1.00 94.94 88 ASP A C 1
ATOM 713 O O . ASP A 1 88 ? 8.701 -9.066 5.084 1.00 94.94 88 ASP A O 1
ATOM 717 N N . PHE A 1 89 ? 8.696 -7.967 3.134 1.00 96.25 89 PHE A N 1
ATOM 718 C CA . PHE A 1 89 ? 8.765 -6.649 3.765 1.00 96.25 89 PHE A CA 1
ATOM 719 C C . PHE A 1 89 ? 7.512 -6.337 4.598 1.00 96.25 89 PHE A C 1
ATOM 721 O O . PHE A 1 89 ? 7.612 -5.807 5.709 1.00 96.25 89 PHE A O 1
ATOM 728 N N . LEU A 1 90 ? 6.317 -6.666 4.094 1.00 97.62 90 LEU A N 1
ATOM 729 C CA . LEU A 1 90 ? 5.054 -6.393 4.796 1.00 97.62 90 LEU A CA 1
ATOM 730 C C . LEU A 1 90 ? 4.912 -7.207 6.091 1.00 97.62 90 LEU A C 1
ATOM 732 O O . LEU A 1 90 ? 4.332 -6.723 7.073 1.00 97.62 90 LEU A O 1
ATOM 736 N N . ASP A 1 91 ? 5.476 -8.413 6.125 1.00 96.94 91 ASP A N 1
ATOM 737 C CA . ASP A 1 91 ? 5.483 -9.285 7.297 1.00 96.94 91 ASP A CA 1
ATOM 738 C C . ASP A 1 91 ? 6.240 -8.660 8.476 1.00 96.94 91 ASP A C 1
ATOM 740 O O . ASP A 1 91 ? 5.850 -8.879 9.629 1.00 96.94 91 ASP A O 1
ATOM 744 N N . ARG A 1 92 ? 7.214 -7.768 8.220 1.00 95.44 92 ARG A N 1
ATOM 745 C CA . ARG A 1 92 ? 7.940 -7.015 9.265 1.00 95.44 92 ARG A CA 1
ATOM 746 C C . ARG A 1 92 ? 7.002 -6.265 10.207 1.00 95.44 92 ARG A C 1
ATOM 748 O O . ARG A 1 92 ? 7.340 -6.079 11.373 1.00 95.44 92 ARG A O 1
ATOM 755 N N . PHE A 1 93 ? 5.831 -5.833 9.742 1.00 97.06 93 PHE A N 1
ATOM 756 C CA . PHE A 1 93 ? 4.834 -5.125 10.555 1.00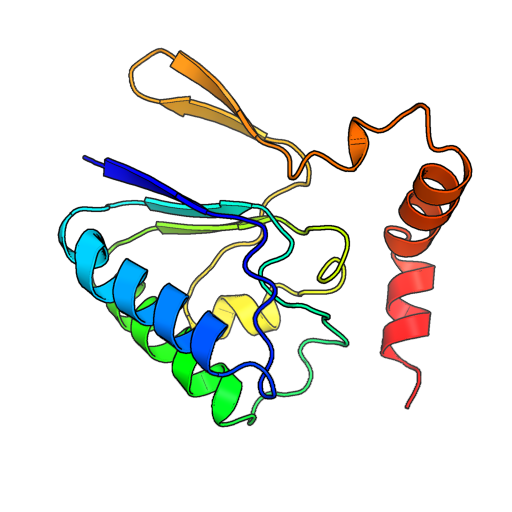 97.06 93 PHE A CA 1
ATOM 757 C C . PHE A 1 93 ? 3.443 -5.777 10.535 1.00 97.06 93 PHE A C 1
ATOM 759 O O . PHE A 1 93 ? 2.484 -5.216 11.070 1.00 97.06 93 PHE A O 1
ATOM 766 N N . GLY A 1 94 ? 3.321 -6.976 9.959 1.00 98.06 94 GLY A N 1
ATOM 767 C CA . GLY A 1 94 ? 2.067 -7.723 9.867 1.00 98.06 94 GLY A CA 1
ATOM 768 C C . GLY A 1 94 ? 1.047 -7.124 8.892 1.00 98.06 94 GLY A C 1
ATOM 769 O O . GLY A 1 94 ? -0.165 -7.243 9.135 1.00 98.06 94 GLY A O 1
ATOM 770 N N . GLY A 1 95 ? 1.524 -6.453 7.841 1.00 98.38 95 GLY A N 1
ATOM 771 C CA . GLY A 1 95 ? 0.720 -6.005 6.707 1.00 98.38 95 GLY A CA 1
ATOM 772 C C . GLY A 1 95 ? 0.388 -7.145 5.743 1.00 98.38 95 GLY A C 1
ATOM 773 O O . GLY A 1 95 ? 0.971 -8.223 5.809 1.00 98.38 95 GLY A O 1
ATOM 774 N N . GLN A 1 96 ? -0.575 -6.924 4.851 1.00 98.50 96 GLN A N 1
ATOM 775 C CA . GLN A 1 96 ? -0.958 -7.902 3.830 1.00 98.50 96 GLN A CA 1
ATOM 776 C C . GLN A 1 96 ? -1.051 -7.251 2.457 1.00 98.50 96 GLN A C 1
ATOM 778 O O . GLN A 1 96 ? -1.689 -6.204 2.304 1.00 98.50 96 GLN A O 1
ATOM 783 N N . LEU A 1 97 ? -0.436 -7.895 1.465 1.00 98.06 97 LEU A N 1
ATOM 784 C CA . LEU A 1 97 ? -0.503 -7.453 0.083 1.00 98.06 97 LEU A CA 1
ATOM 785 C C . LEU A 1 97 ? -1.893 -7.734 -0.503 1.00 98.06 97 LEU A C 1
ATOM 787 O O . LEU A 1 97 ? -2.435 -8.838 -0.406 1.00 98.06 97 LEU A O 1
ATOM 791 N N . LEU A 1 98 ? -2.474 -6.720 -1.130 1.00 97.69 98 LEU A N 1
ATOM 792 C CA . LEU A 1 98 ? -3.752 -6.789 -1.813 1.00 97.69 98 LEU A CA 1
ATOM 793 C C . LEU A 1 98 ? -3.571 -7.116 -3.296 1.00 97.69 98 LEU A C 1
ATOM 795 O O . LEU A 1 98 ? -2.615 -6.659 -3.925 1.00 97.69 98 LEU A O 1
ATOM 799 N N . PRO A 1 99 ? -4.555 -7.802 -3.903 1.00 96.06 99 PRO A N 1
ATOM 800 C CA . PRO A 1 99 ? -4.686 -7.829 -5.348 1.00 96.06 99 PRO A CA 1
ATOM 801 C C . PRO A 1 99 ? -4.767 -6.414 -5.929 1.00 96.06 99 PRO A C 1
ATOM 803 O O . PRO A 1 99 ? -5.290 -5.491 -5.305 1.00 96.06 99 PRO A O 1
ATOM 806 N N . GLU A 1 100 ? -4.352 -6.270 -7.184 1.00 93.56 100 GLU A N 1
ATOM 807 C CA . GLU A 1 100 ? -4.409 -5.012 -7.943 1.00 93.56 100 GLU A CA 1
ATOM 808 C C . GLU A 1 100 ? -5.804 -4.364 -7.990 1.00 93.56 100 GLU A C 1
ATOM 810 O O . GLU A 1 100 ? -5.939 -3.148 -8.114 1.00 93.56 100 GLU A O 1
ATOM 815 N N . ARG A 1 101 ? -6.857 -5.175 -7.890 1.00 95.88 101 ARG A N 1
ATOM 816 C CA . ARG A 1 101 ? -8.225 -4.690 -7.784 1.00 95.88 101 ARG A CA 1
ATOM 817 C C . ARG A 1 101 ? -8.982 -5.498 -6.759 1.00 95.88 101 ARG A C 1
ATOM 819 O O . ARG A 1 101 ? -9.065 -6.721 -6.864 1.00 95.88 101 ARG A O 1
ATOM 826 N N . ILE A 1 102 ? -9.632 -4.794 -5.845 1.00 96.75 102 ILE A N 1
ATOM 827 C CA . ILE A 1 102 ? -10.577 -5.385 -4.905 1.00 96.75 102 ILE A CA 1
ATOM 828 C C . ILE A 1 102 ? -11.879 -4.593 -4.891 1.00 96.75 102 ILE A C 1
ATOM 830 O O . ILE A 1 102 ? -11.955 -3.443 -5.328 1.00 96.75 102 ILE A O 1
ATOM 834 N N . THR A 1 103 ? -12.934 -5.233 -4.403 1.00 97.00 103 THR A N 1
ATOM 835 C CA . THR A 1 103 ? -14.187 -4.561 -4.065 1.00 97.00 103 THR A CA 1
ATOM 836 C C . THR A 1 103 ? -14.434 -4.747 -2.580 1.00 97.00 103 THR A C 1
ATOM 838 O O . THR A 1 103 ? -14.477 -5.877 -2.099 1.00 97.00 103 THR A O 1
ATOM 841 N N . LEU A 1 104 ? -14.571 -3.637 -1.868 1.00 94.44 104 LEU A N 1
ATOM 842 C CA . LEU A 1 104 ? -14.897 -3.588 -0.450 1.00 94.44 104 LEU A CA 1
ATOM 843 C C . LEU A 1 104 ? -16.366 -3.209 -0.283 1.00 94.44 104 LEU A C 1
ATOM 845 O O . LEU A 1 104 ? -16.921 -2.484 -1.107 1.00 94.44 104 LEU A O 1
ATOM 849 N N . VAL A 1 105 ? -16.989 -3.660 0.801 1.00 93.12 105 VAL A N 1
ATOM 850 C CA . VAL A 1 105 ? -18.304 -3.167 1.218 1.00 93.12 105 VAL A CA 1
ATOM 851 C C . VAL A 1 105 ? -18.142 -2.507 2.576 1.00 93.12 105 VAL A C 1
ATOM 853 O O . VAL A 1 105 ? -17.959 -3.182 3.582 1.00 93.12 105 VAL A O 1
ATOM 856 N N . GLU A 1 106 ? -18.219 -1.182 2.597 1.00 87.62 106 GLU A N 1
ATOM 857 C CA . GLU A 1 106 ? -18.038 -0.364 3.794 1.00 87.62 106 GLU A CA 1
ATOM 858 C C . GLU A 1 106 ? -19.335 0.385 4.083 1.00 87.62 106 GLU A C 1
ATOM 860 O O . GLU A 1 106 ? -19.818 1.152 3.253 1.00 87.62 106 GLU A O 1
ATOM 865 N N . HIS A 1 107 ? -19.932 0.154 5.255 1.00 87.25 107 HIS A N 1
ATOM 866 C CA . HIS A 1 107 ? -21.188 0.801 5.670 1.00 87.25 107 HIS A CA 1
ATOM 867 C C . HIS A 1 107 ? -22.330 0.690 4.630 1.00 87.25 107 HIS A C 1
ATOM 869 O O . HIS A 1 107 ? -23.133 1.606 4.471 1.00 87.25 107 HIS A O 1
ATOM 875 N N . GLY A 1 108 ? -22.401 -0.437 3.910 1.00 91.69 108 GLY A N 1
ATOM 876 C CA . GLY A 1 108 ? -23.400 -0.679 2.859 1.00 91.69 108 GLY A CA 1
ATOM 877 C C . GLY A 1 108 ? -23.067 -0.057 1.498 1.00 91.69 108 GLY A C 1
ATOM 878 O O . GLY A 1 108 ? -23.850 -0.202 0.562 1.00 91.69 108 GLY A O 1
ATOM 879 N N . VAL A 1 109 ? -21.911 0.598 1.363 1.00 94.12 109 VAL A N 1
ATOM 880 C CA . VAL A 1 109 ? -21.410 1.154 0.102 1.00 94.12 109 VAL A CA 1
ATOM 881 C C . VAL A 1 109 ? -20.374 0.210 -0.496 1.00 94.12 109 VAL A C 1
ATOM 883 O O . VAL A 1 109 ? -19.410 -0.167 0.165 1.00 94.12 109 VAL A O 1
ATOM 886 N N . SER A 1 110 ? -20.561 -0.154 -1.765 1.00 96.56 110 SER A N 1
ATOM 887 C CA . SER A 1 110 ? -19.570 -0.914 -2.526 1.00 96.56 110 SER A CA 1
ATOM 888 C C . SER A 1 110 ? -18.491 0.029 -3.056 1.00 96.56 110 SER A C 1
ATOM 890 O O . SER A 1 110 ? -18.782 0.917 -3.855 1.00 96.56 110 SER A O 1
ATOM 892 N N . LEU A 1 111 ? -17.249 -0.184 -2.639 1.00 95.62 111 LEU A N 1
ATOM 893 C CA . LEU A 1 111 ? -16.080 0.587 -3.046 1.00 95.62 111 LEU A CA 1
ATOM 894 C C . LEU A 1 111 ? -15.192 -0.285 -3.931 1.00 95.62 111 LEU A C 1
ATOM 896 O O . LEU A 1 111 ? -14.763 -1.357 -3.511 1.00 95.62 111 LEU A O 1
ATOM 900 N N . ARG A 1 112 ? -14.898 0.165 -5.151 1.00 96.12 112 ARG A N 1
ATOM 901 C CA . ARG A 1 112 ? -13.848 -0.438 -5.978 1.00 96.12 112 ARG A CA 1
ATOM 902 C C . ARG A 1 112 ? -12.529 0.249 -5.659 1.00 96.12 112 ARG A C 1
ATOM 904 O O . ARG A 1 112 ? -12.460 1.471 -5.723 1.00 96.12 112 ARG A O 1
ATOM 911 N N . ILE A 1 113 ? -11.519 -0.550 -5.340 1.00 97.25 113 ILE A N 1
ATOM 912 C CA . ILE A 1 113 ? -10.193 -0.081 -4.955 1.00 97.25 113 ILE A CA 1
ATOM 913 C C . ILE A 1 113 ? -9.174 -0.619 -5.959 1.00 97.25 113 ILE A C 1
ATOM 915 O O . ILE A 1 113 ? -9.086 -1.831 -6.171 1.00 97.25 113 ILE A O 1
ATOM 919 N N . GLU A 1 114 ? -8.437 0.291 -6.579 1.00 97.31 114 GLU A N 1
ATOM 920 C CA . GLU A 1 114 ? -7.247 0.053 -7.395 1.00 97.31 114 GLU A CA 1
ATOM 921 C C . GLU A 1 114 ? -6.389 1.325 -7.342 1.00 97.31 114 GLU A C 1
ATOM 923 O O . GLU A 1 114 ? -6.947 2.409 -7.167 1.00 97.31 114 GLU A O 1
ATOM 928 N N . HIS A 1 115 ? -5.071 1.202 -7.500 1.00 97.88 115 HIS A N 1
ATOM 929 C CA . HIS A 1 115 ? -4.150 2.344 -7.489 1.00 97.88 115 HIS A CA 1
ATOM 930 C C . HIS A 1 115 ? -4.543 3.399 -8.541 1.00 97.88 115 HIS A C 1
ATOM 932 O O . HIS A 1 115 ? -4.609 4.589 -8.256 1.00 97.88 115 HIS A O 1
ATOM 938 N N . GLY A 1 116 ? -4.930 2.946 -9.739 1.00 97.25 116 GLY A N 1
ATOM 939 C CA . GLY A 1 116 ? -5.593 3.777 -10.752 1.00 97.25 116 GLY A CA 1
ATOM 940 C C . GLY A 1 116 ? -4.834 3.872 -12.071 1.00 97.25 116 GLY A C 1
ATOM 941 O O . GLY A 1 116 ? -5.443 4.117 -13.110 1.00 97.25 116 GLY A O 1
ATOM 942 N N . ASP A 1 117 ? -3.542 3.568 -12.071 1.00 97.00 117 ASP A N 1
ATOM 943 C CA . ASP A 1 117 ? -2.680 3.509 -13.253 1.00 97.00 117 ASP A CA 1
ATOM 944 C C . ASP A 1 117 ? -3.224 2.579 -14.366 1.00 97.00 117 ASP A C 1
ATOM 946 O O . ASP A 1 117 ? -3.136 2.873 -15.563 1.00 97.00 117 ASP A O 1
ATOM 950 N N . ALA A 1 118 ? -3.887 1.482 -13.984 1.00 95.12 118 ALA A N 1
ATOM 951 C CA . ALA A 1 118 ? -4.564 0.556 -14.895 1.00 95.12 118 ALA A CA 1
ATOM 952 C C . ALA A 1 118 ? -5.729 1.192 -15.685 1.00 95.12 118 ALA A C 1
ATOM 954 O O . ALA A 1 118 ? -6.171 0.639 -16.694 1.00 95.12 118 ALA A O 1
ATOM 955 N N . LEU A 1 119 ? -6.252 2.335 -15.228 1.00 96.69 119 LEU A N 1
ATOM 956 C CA . LEU A 1 119 ? -7.351 3.063 -15.867 1.00 96.69 119 LEU A CA 1
ATOM 957 C C . LEU A 1 119 ? -6.858 4.057 -16.930 1.00 96.69 119 LEU A C 1
ATOM 959 O O . LEU A 1 119 ? -7.655 4.528 -17.744 1.00 96.69 119 LEU A O 1
ATOM 963 N N . CYS A 1 120 ? -5.554 4.340 -16.978 1.00 96.94 120 CYS A N 1
ATOM 964 C CA . CYS A 1 120 ? -4.921 5.255 -17.929 1.00 96.94 120 CYS A CA 1
ATOM 965 C C . CYS A 1 120 ? -4.726 4.602 -19.311 1.00 96.94 120 CYS A C 1
ATOM 967 O O . CYS A 1 120 ? -3.611 4.495 -19.820 1.00 96.94 120 CYS A O 1
ATOM 969 N N . LEU A 1 121 ? -5.817 4.137 -19.928 1.00 96.75 121 LEU A N 1
ATOM 970 C CA . LEU A 1 121 ? -5.793 3.333 -21.161 1.00 96.75 121 LEU A CA 1
ATOM 971 C C . LEU A 1 121 ? -5.295 4.094 -22.400 1.00 96.75 121 LEU A C 1
ATOM 973 O O . LEU A 1 121 ? -4.871 3.472 -23.371 1.00 96.75 121 LEU A O 1
ATOM 977 N N . SER A 1 122 ? -5.351 5.426 -22.375 1.00 98.06 122 SER A N 1
ATOM 978 C CA . SER A 1 122 ? -4.880 6.273 -23.478 1.00 98.06 122 SER A CA 1
ATOM 979 C C . SER A 1 122 ? -3.354 6.390 -23.541 1.00 98.06 122 SER A C 1
ATOM 981 O O . SER A 1 122 ? -2.826 6.776 -24.582 1.00 98.06 122 SER A O 1
ATOM 983 N N . ASP A 1 123 ? -2.640 6.056 -22.463 1.00 97.88 123 ASP A N 1
ATOM 984 C CA . ASP A 1 123 ? -1.178 6.050 -22.444 1.00 97.88 123 ASP A CA 1
ATOM 985 C C . ASP A 1 123 ? -0.650 4.669 -22.855 1.00 97.88 123 ASP A C 1
ATOM 987 O O . ASP A 1 123 ? -0.348 3.804 -22.033 1.00 97.88 123 ASP A O 1
ATOM 991 N N . ALA A 1 124 ? -0.570 4.440 -24.166 1.00 97.50 124 ALA A N 1
ATOM 992 C CA . ALA A 1 124 ? -0.126 3.159 -24.711 1.00 97.50 124 ALA A CA 1
ATOM 993 C C . ALA A 1 124 ? 1.315 2.799 -24.303 1.00 97.50 124 ALA A C 1
ATOM 995 O O . ALA A 1 124 ? 1.622 1.617 -24.138 1.00 97.50 124 ALA A O 1
ATOM 996 N N . GLY A 1 125 ? 2.187 3.801 -24.133 1.00 98.00 125 GLY A N 1
ATOM 997 C CA . GLY A 1 125 ? 3.570 3.593 -23.705 1.00 98.00 125 GLY A CA 1
ATOM 998 C C . GLY A 1 125 ? 3.621 3.082 -22.270 1.00 98.00 125 GLY A C 1
ATOM 999 O O . GLY A 1 125 ? 4.230 2.043 -22.002 1.00 98.00 125 GLY A O 1
ATOM 1000 N N . TYR A 1 126 ? 2.895 3.752 -21.376 1.00 97.62 126 TYR A N 1
ATOM 1001 C CA . TYR A 1 126 ? 2.748 3.316 -19.997 1.00 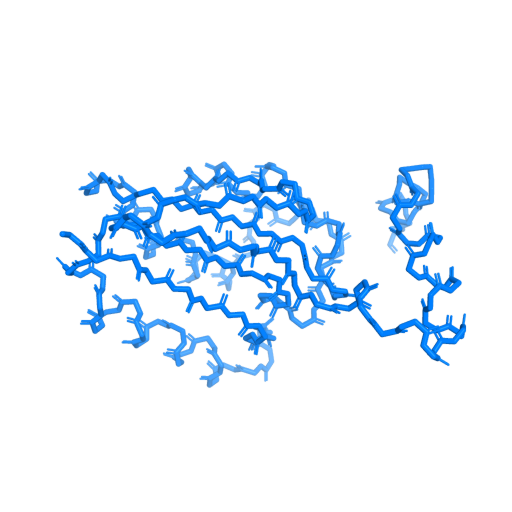97.62 126 TYR A CA 1
ATOM 1002 C C . TYR A 1 126 ? 2.093 1.933 -19.891 1.00 97.62 126 TYR A C 1
ATOM 1004 O O . TYR A 1 126 ? 2.617 1.062 -19.205 1.00 97.62 126 TYR A O 1
ATOM 1012 N N .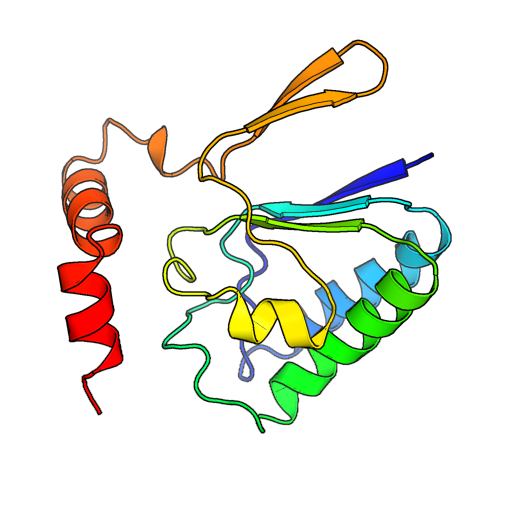 GLN A 1 127 ? 0.995 1.671 -20.609 1.00 98.25 127 GLN A N 1
ATOM 1013 C CA . GLN A 1 127 ? 0.318 0.367 -20.548 1.00 98.25 127 GLN A CA 1
ATOM 1014 C C . GLN A 1 127 ? 1.208 -0.787 -21.046 1.00 98.25 127 GLN A C 1
ATOM 1016 O O . GLN A 1 127 ? 1.134 -1.897 -20.512 1.00 98.25 127 GLN A O 1
ATOM 1021 N N . ALA A 1 128 ? 2.077 -0.541 -22.036 1.00 97.69 128 ALA A N 1
ATOM 1022 C CA . ALA A 1 128 ? 3.070 -1.520 -22.476 1.00 97.69 128 ALA A CA 1
ATOM 1023 C C . ALA A 1 128 ? 4.122 -1.789 -21.388 1.00 97.69 128 ALA A C 1
ATOM 1025 O O . ALA A 1 128 ? 4.395 -2.953 -21.085 1.00 97.69 128 ALA A O 1
ATOM 1026 N N . PHE A 1 129 ? 4.659 -0.732 -20.768 1.00 96.50 129 PHE A N 1
ATOM 1027 C CA . PHE A 1 129 ? 5.580 -0.856 -19.637 1.00 96.50 129 PHE A CA 1
ATOM 1028 C C . PHE A 1 129 ? 4.936 -1.604 -18.469 1.00 96.50 129 PHE A C 1
ATOM 1030 O O . PHE A 1 129 ? 5.502 -2.579 -17.995 1.00 96.50 129 PHE A O 1
ATOM 1037 N N . ARG A 1 130 ? 3.726 -1.219 -18.063 1.00 96.19 130 ARG A N 1
ATOM 1038 C CA . ARG A 1 130 ? 2.970 -1.843 -16.974 1.00 96.19 130 ARG A CA 1
ATOM 1039 C C . ARG A 1 130 ? 2.770 -3.341 -17.191 1.00 96.19 130 ARG A C 1
ATOM 1041 O O . ARG A 1 130 ? 2.934 -4.133 -16.269 1.00 96.19 130 ARG A O 1
ATOM 1048 N N . LYS A 1 131 ? 2.422 -3.756 -18.414 1.00 96.38 131 LYS A N 1
ATOM 1049 C CA . LYS A 1 131 ? 2.284 -5.183 -18.743 1.00 96.38 131 LYS A CA 1
ATOM 1050 C C . LYS A 1 131 ? 3.603 -5.937 -18.546 1.00 96.38 131 LYS A C 1
ATOM 1052 O O . LYS A 1 131 ? 3.579 -7.064 -18.068 1.00 96.38 131 LYS A O 1
ATOM 1057 N N . MET A 1 132 ? 4.722 -5.325 -18.929 1.00 96.38 132 MET A N 1
ATOM 1058 C CA . MET A 1 132 ? 6.058 -5.893 -18.756 1.00 96.38 132 MET A CA 1
ATOM 1059 C C . MET A 1 132 ? 6.478 -5.913 -17.280 1.00 96.38 132 MET A C 1
ATOM 1061 O O . MET A 1 132 ? 6.914 -6.948 -16.795 1.00 96.38 132 MET A O 1
ATOM 1065 N N . SER A 1 133 ? 6.319 -4.808 -16.551 1.00 94.06 133 SER A N 1
ATOM 1066 C CA . SER A 1 133 ? 6.768 -4.673 -15.159 1.00 94.06 133 SER A CA 1
ATOM 1067 C C . SER A 1 133 ? 5.963 -5.514 -14.166 1.00 94.06 133 SER A C 1
ATOM 1069 O O . SER A 1 133 ? 6.444 -5.795 -13.071 1.00 94.06 133 SER A O 1
ATOM 1071 N N . ARG A 1 134 ? 4.755 -5.949 -14.545 1.00 94.12 134 ARG A N 1
ATOM 1072 C CA . ARG A 1 134 ? 3.918 -6.893 -13.786 1.00 94.12 134 ARG A CA 1
ATOM 1073 C C . ARG A 1 134 ? 4.107 -8.358 -14.205 1.00 94.12 134 ARG A C 1
ATOM 1075 O O . ARG A 1 134 ? 3.435 -9.226 -13.653 1.00 94.12 134 ARG A O 1
ATOM 1082 N N . ASP A 1 135 ? 4.979 -8.653 -15.171 1.00 95.31 135 ASP A N 1
ATOM 1083 C CA . ASP A 1 135 ? 5.320 -10.030 -15.542 1.00 95.31 135 ASP A CA 1
ATOM 1084 C C . ASP A 1 135 ? 6.260 -10.641 -14.480 1.00 95.31 135 ASP A C 1
ATOM 1086 O O . ASP A 1 135 ? 7.351 -10.105 -14.265 1.00 95.31 135 ASP A O 1
ATOM 1090 N N . PRO A 1 136 ? 5.896 -11.763 -13.825 1.00 92.81 136 PRO A N 1
ATOM 1091 C CA . PRO A 1 136 ? 6.726 -12.358 -12.778 1.00 92.81 136 PRO A CA 1
ATOM 1092 C C . PRO A 1 136 ? 8.134 -12.759 -13.238 1.00 92.81 136 PRO A C 1
ATOM 1094 O O . PRO A 1 136 ? 9.078 -12.673 -12.457 1.00 92.81 136 PRO A O 1
ATOM 1097 N N . ALA A 1 137 ? 8.307 -13.186 -14.494 1.00 94.81 137 ALA A N 1
ATOM 1098 C CA . ALA A 1 137 ? 9.622 -13.538 -15.025 1.00 94.81 137 ALA A CA 1
ATOM 1099 C C . ALA A 1 137 ? 10.486 -12.289 -15.236 1.00 94.81 137 ALA A C 1
ATOM 1101 O O . ALA A 1 137 ? 11.697 -12.316 -14.995 1.00 94.81 137 ALA A O 1
ATOM 1102 N N . TRP A 1 138 ? 9.861 -11.183 -15.649 1.00 94.12 138 TRP A N 1
ATOM 1103 C CA . TRP A 1 138 ? 10.536 -9.893 -15.737 1.00 94.12 138 TRP A CA 1
ATOM 1104 C C . TRP A 1 138 ? 10.941 -9.388 -14.350 1.00 94.12 138 TRP A C 1
ATOM 1106 O O . TRP A 1 138 ? 12.102 -9.035 -14.163 1.00 94.12 138 TRP A O 1
ATOM 1116 N N . GLN A 1 139 ? 10.032 -9.430 -13.368 1.00 94.00 139 GLN A N 1
ATOM 1117 C CA . GLN A 1 139 ? 10.321 -9.018 -11.990 1.00 94.00 139 GLN A CA 1
ATOM 1118 C C . GLN A 1 139 ? 11.447 -9.855 -11.379 1.00 94.00 139 GLN A C 1
ATOM 1120 O O . GLN A 1 139 ? 12.404 -9.291 -10.864 1.00 94.00 139 GLN A O 1
ATOM 1125 N N . ALA A 1 140 ? 11.405 -11.183 -11.521 1.00 91.62 140 ALA A N 1
ATOM 1126 C CA . ALA A 1 140 ? 12.475 -12.061 -11.047 1.00 91.62 140 ALA A CA 1
ATOM 1127 C C . ALA A 1 140 ? 13.831 -11.740 -11.698 1.00 91.62 140 ALA A C 1
ATOM 1129 O O . ALA A 1 140 ? 14.865 -11.804 -11.042 1.00 91.62 140 ALA A O 1
ATOM 1130 N N . THR A 1 141 ? 13.835 -11.373 -12.983 1.00 91.06 141 THR A N 1
ATOM 1131 C CA . THR A 1 141 ? 15.061 -10.955 -13.678 1.00 91.06 141 THR A CA 1
ATOM 1132 C C . THR A 1 141 ? 15.558 -9.602 -13.177 1.00 91.06 141 THR A C 1
ATOM 1134 O O . THR A 1 141 ? 16.762 -9.433 -13.022 1.00 91.06 141 THR A O 1
ATOM 1137 N N . ALA A 1 142 ? 14.658 -8.646 -12.934 1.00 88.06 142 ALA A N 1
ATOM 1138 C CA . ALA A 1 142 ? 14.998 -7.321 -12.424 1.00 88.06 142 ALA A CA 1
ATOM 1139 C C . ALA A 1 142 ? 15.572 -7.392 -11.000 1.00 88.06 142 ALA A C 1
ATOM 1141 O O . ALA A 1 142 ? 16.613 -6.799 -10.749 1.00 88.06 142 ALA A O 1
ATOM 1142 N N . LEU A 1 143 ? 14.955 -8.186 -10.119 1.00 89.19 143 LEU A N 1
ATOM 1143 C CA . LEU A 1 143 ? 15.396 -8.412 -8.735 1.00 89.19 143 LEU A CA 1
ATOM 1144 C C . LEU A 1 143 ? 16.710 -9.209 -8.630 1.00 89.19 143 LEU A C 1
ATOM 1146 O O . LEU A 1 143 ? 17.351 -9.209 -7.590 1.00 89.19 143 LEU A O 1
ATOM 1150 N N . ALA A 1 144 ? 17.111 -9.921 -9.688 1.00 87.75 144 ALA A N 1
ATOM 1151 C CA . ALA A 1 144 ? 18.371 -10.665 -9.726 1.00 87.75 144 ALA A CA 1
ATOM 1152 C C . ALA A 1 144 ? 19.560 -9.833 -10.241 1.00 87.75 144 ALA A C 1
ATOM 1154 O O . ALA A 1 144 ? 20.683 -10.345 -10.296 1.00 87.75 144 ALA A O 1
ATOM 1155 N N . GLN A 1 145 ? 19.324 -8.595 -10.689 1.00 76.06 145 GLN A N 1
ATOM 1156 C CA . GLN A 1 145 ? 20.399 -7.695 -11.097 1.00 76.06 145 GLN A CA 1
ATOM 1157 C C . GLN A 1 145 ? 21.045 -7.060 -9.855 1.00 76.06 145 GLN A C 1
ATOM 1159 O O . GLN A 1 145 ? 20.325 -6.739 -8.916 1.00 76.06 145 GLN A O 1
ATOM 1164 N N . PRO A 1 146 ? 22.384 -6.931 -9.833 1.00 58.59 146 PRO A N 1
ATOM 1165 C CA . PRO A 1 146 ? 23.121 -6.363 -8.706 1.00 58.59 146 PRO A CA 1
ATOM 1166 C C . PRO A 1 146 ? 22.905 -4.858 -8.528 1.00 58.59 146 PRO A C 1
ATOM 1168 O O . PRO A 1 146 ? 22.564 -4.180 -9.528 1.00 58.59 146 PRO A O 1
#

pLDDT: mean 95.0, std 6.0, range [58.59, 98.75]